Protein AF-A0A329BTW5-F1 (afdb_monomer)

Solvent-accessible surface area (backbone atoms only — not comparable to full-atom values): 4979 Å² total; per-residue (Å²): 134,89,79,87,76,71,80,82,72,64,68,63,59,62,58,75,73,52,88,68,91,60,78,78,91,36,41,70,67,45,82,41,61,54,35,61,42,78,66,30,8,37,49,52,50,49,40,61,77,68,58,39,41,79,34,78,46,74,58,60,87,56,97,42,73,67,52,23,51,52,49,38,50,58,25,37,57,65,54,77,108

Radius of gyration: 15.0 Å; Cα contacts (8 Å, |Δi|>4): 81; chains: 1; bounding box: 29×33×43 Å

Secondary structure (DSSP, 8-state):
---------THHHHHHH-----S---EEEEEEESTTSHHHHHHHHHHHHTT-EEEEEEE---SSHHHHHHHHHHHHHHTT-

Mean predicted aligned error: 10.35 Å

Nearest PDB structures (foldseek):
  6nki-assembly1_A-2  TM=8.409E-01  e=1.949E-01  Penicillium fellutanum
  6aqy-assembly2_D  TM=7.358E-01  e=1.165E+00  Naegleria fowleri
  6gri-assembly1_2-2  TM=2.581E-01  e=1.622E+00  Escherichia coli
  1kmn-assembly1_B  TM=2.654E-01  e=6.960E+00  Escherichia coli

Sequence (81 aa):
MFAWQTPLSSAWQDSLVSPVRGEALGVDSLLLTGATGFIGGNLLVTLINAGLAGRLVCLVRGVSVADALARLRASAVRSVA

Foldseek 3Di:
DDDPPPPPDCVVVVVVPDPDPPDQCADAEDEQEPCLPQVNLLVVLCCVVSVRYVYYHYDADDPDPVRRVVSNVVSNVVNVD

pLDDT: mean 79.63, std 19.49, range [35.22, 98.19]

Structure (mmCIF, N/CA/C/O backbone):
data_AF-A0A329BTW5-F1
#
_entry.id   AF-A0A329BTW5-F1
#
loop_
_atom_site.group_PDB
_atom_site.id
_atom_site.type_symbol
_atom_site.label_atom_id
_atom_site.label_alt_id
_atom_site.label_comp_id
_atom_site.label_asym_id
_atom_site.label_entity_id
_atom_site.label_seq_id
_atom_site.pdbx_PDB_ins_code
_atom_site.Cartn_x
_atom_site.Cartn_y
_atom_site.Cartn_z
_atom_site.occupancy
_atom_site.B_iso_or_equiv
_atom_site.auth_seq_id
_atom_site.auth_comp_id
_atom_site.auth_asym_id
_atom_site.auth_atom_id
_atom_site.pdbx_PDB_model_num
ATOM 1 N N . MET A 1 1 ? -11.205 25.855 -6.125 1.00 35.22 1 MET A N 1
ATOM 2 C CA . MET A 1 1 ? -10.300 25.356 -5.068 1.00 35.22 1 MET A CA 1
ATOM 3 C C . MET A 1 1 ? -11.103 24.382 -4.217 1.00 35.22 1 MET A C 1
ATOM 5 O O . MET A 1 1 ? -11.968 24.829 -3.482 1.00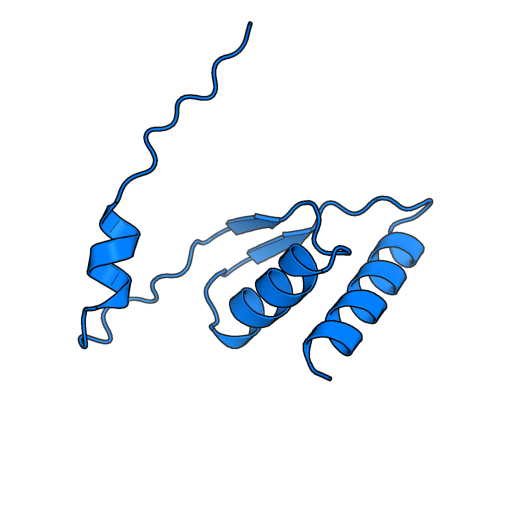 35.22 1 MET A O 1
ATOM 9 N N . PHE A 1 2 ? -10.938 23.070 -4.411 1.00 43.16 2 PHE A N 1
ATOM 10 C CA . PHE A 1 2 ? -11.690 22.065 -3.648 1.00 43.16 2 PHE A CA 1
ATOM 11 C C . PHE A 1 2 ? -10.973 21.811 -2.320 1.00 43.16 2 PHE A C 1
ATOM 13 O O . PHE A 1 2 ? -9.916 21.183 -2.293 1.00 43.16 2 PHE A O 1
ATOM 20 N N . ALA A 1 3 ? -11.522 22.350 -1.234 1.00 45.59 3 ALA A N 1
ATOM 21 C CA . ALA A 1 3 ? -11.061 22.085 0.120 1.00 45.59 3 ALA A CA 1
ATOM 22 C C . ALA A 1 3 ? -11.700 20.775 0.604 1.00 45.59 3 ALA A C 1
ATOM 24 O O . ALA A 1 3 ? -12.865 20.749 0.991 1.00 45.59 3 ALA A O 1
ATOM 25 N N . TRP A 1 4 ? -10.945 19.678 0.565 1.00 43.19 4 TRP A N 1
ATOM 26 C CA . TRP A 1 4 ? -11.308 18.441 1.259 1.00 43.19 4 TRP A CA 1
ATOM 27 C C . TRP A 1 4 ? -11.069 18.634 2.760 1.00 43.19 4 TRP A C 1
ATOM 29 O O . TRP A 1 4 ? -10.055 18.205 3.300 1.00 43.19 4 TRP A O 1
ATOM 39 N N . GLN A 1 5 ? -11.971 19.349 3.429 1.00 48.44 5 GLN A N 1
ATOM 40 C CA . GLN A 1 5 ? -11.987 19.464 4.886 1.00 48.4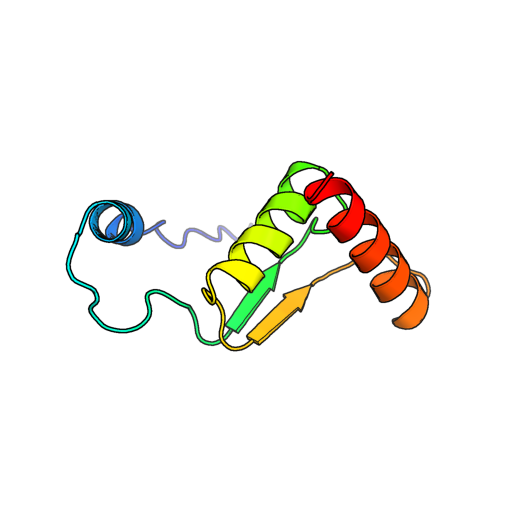4 5 GLN A CA 1
ATOM 41 C C . GLN A 1 5 ? -12.977 18.450 5.450 1.00 48.44 5 GLN A C 1
ATOM 43 O O . GLN A 1 5 ? -14.025 18.809 5.976 1.00 48.44 5 GLN A O 1
ATOM 48 N N . THR A 1 6 ? -12.660 17.163 5.332 1.00 59.22 6 THR A N 1
ATOM 49 C CA . THR A 1 6 ? -13.261 16.196 6.250 1.00 59.22 6 THR A CA 1
ATOM 50 C C . THR A 1 6 ? -12.600 16.450 7.604 1.00 59.22 6 THR A C 1
ATOM 52 O O . THR A 1 6 ? -11.369 16.372 7.673 1.00 59.22 6 THR A O 1
ATOM 55 N N . PRO A 1 7 ? -13.340 16.795 8.671 1.00 54.94 7 PRO A N 1
ATOM 56 C CA . PRO A 1 7 ? -12.746 16.891 9.994 1.00 54.94 7 PRO A CA 1
ATOM 57 C C . PRO A 1 7 ? -12.114 15.538 10.305 1.00 54.94 7 PRO A C 1
ATOM 59 O O . PRO A 1 7 ? -12.790 14.509 10.250 1.00 54.94 7 PRO A O 1
ATOM 62 N N . LEU A 1 8 ? -10.808 15.522 10.570 1.00 56.09 8 LEU A N 1
ATOM 63 C CA . LEU A 1 8 ? -10.151 14.326 11.077 1.00 56.09 8 LEU A CA 1
ATOM 64 C C . LEU A 1 8 ? -10.752 14.073 12.461 1.00 56.09 8 LEU A C 1
ATOM 66 O O . LEU A 1 8 ? -10.405 14.753 13.422 1.00 56.09 8 LEU A O 1
ATOM 70 N N . SER A 1 9 ? -11.720 13.159 12.540 1.00 62.03 9 SER A N 1
ATOM 71 C CA . SER A 1 9 ? -12.285 12.722 13.814 1.00 62.03 9 SER A CA 1
ATOM 72 C C . SER A 1 9 ? -11.150 12.190 14.683 1.00 62.03 9 SER A C 1
ATOM 74 O O . SER A 1 9 ? -10.355 11.384 14.210 1.00 62.03 9 SER A O 1
ATOM 76 N N . SER A 1 10 ? -11.061 12.622 15.938 1.00 62.75 10 SER A N 1
ATOM 77 C CA . SER A 1 10 ? -10.108 12.081 16.913 1.00 62.75 10 SER A CA 1
ATOM 78 C C . SER A 1 10 ? -10.600 10.787 17.563 1.00 62.75 10 SER A C 1
ATOM 80 O O . SER A 1 10 ? -9.885 10.228 18.384 1.00 62.75 10 SER A O 1
ATOM 82 N N . ALA A 1 11 ? -11.772 10.263 17.178 1.00 63.66 11 ALA A N 1
ATOM 83 C CA . ALA A 1 11 ? -12.334 9.036 17.755 1.00 63.66 11 ALA A CA 1
ATOM 84 C C . ALA A 1 11 ? -11.413 7.805 17.596 1.00 63.66 11 ALA A C 1
ATOM 86 O O . ALA A 1 11 ? -11.482 6.858 18.380 1.00 63.66 11 ALA A O 1
ATOM 87 N N . TRP A 1 12 ? -10.507 7.821 16.609 1.00 60.97 12 TRP A N 1
ATOM 88 C CA . TRP A 1 12 ? -9.479 6.783 16.475 1.00 60.97 12 TRP A CA 1
ATOM 89 C C . TRP A 1 12 ? -8.461 6.805 17.624 1.00 60.97 12 TRP A C 1
ATOM 91 O O . TRP A 1 12 ? -7.931 5.753 17.966 1.00 60.97 12 TRP A O 1
ATOM 101 N N . GLN A 1 13 ? -8.189 7.967 18.232 1.00 62.88 13 GLN A N 1
ATOM 102 C CA . GLN A 1 13 ? -7.235 8.093 19.339 1.00 62.88 13 GLN A CA 1
ATOM 103 C C . GLN A 1 13 ? -7.761 7.373 20.577 1.00 62.88 13 GLN A C 1
ATOM 105 O O . GLN A 1 13 ? -7.047 6.549 21.140 1.00 62.88 13 GLN A O 1
ATOM 110 N N . ASP A 1 14 ? -9.029 7.592 20.929 1.00 56.06 14 ASP A N 1
ATOM 111 C CA . ASP A 1 14 ? -9.679 6.910 22.056 1.00 56.06 14 ASP A CA 1
ATOM 112 C C . ASP A 1 14 ? -9.739 5.387 21.843 1.00 56.06 14 ASP A C 1
ATOM 114 O O . ASP A 1 14 ? -9.617 4.599 22.784 1.00 56.06 14 ASP A O 1
ATOM 118 N N . SER A 1 15 ? -9.841 4.961 20.582 1.00 55.69 15 SER A N 1
ATOM 119 C CA . SER A 1 15 ? -9.880 3.548 20.198 1.00 55.69 15 SER A CA 1
ATOM 120 C C . SER A 1 15 ? -8.526 2.836 20.321 1.00 55.69 15 SER A C 1
ATOM 122 O O . SER A 1 15 ? -8.499 1.629 20.541 1.00 55.69 15 SER A O 1
ATOM 124 N N . LEU A 1 16 ? -7.400 3.556 20.227 1.00 55.69 16 LEU A N 1
ATOM 125 C CA . LEU A 1 16 ? -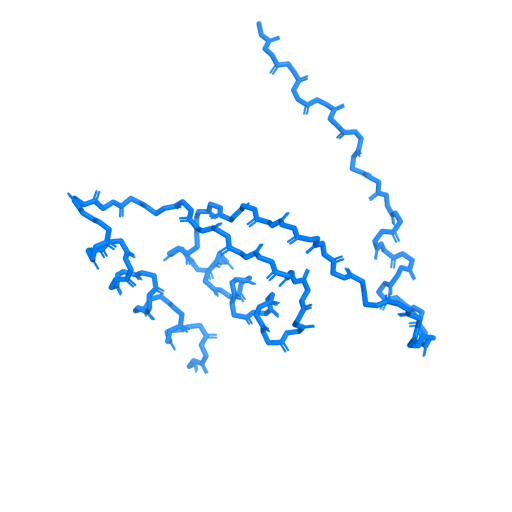6.057 2.975 20.392 1.00 55.69 16 LEU A CA 1
ATOM 126 C C . LEU A 1 16 ? -5.690 2.685 21.853 1.00 55.69 16 LEU A C 1
ATOM 128 O O . LEU A 1 16 ? -4.755 1.926 22.105 1.00 55.69 16 LEU A O 1
ATOM 132 N N . VAL A 1 17 ? -6.396 3.298 22.806 1.00 56.19 17 VAL A N 1
ATOM 133 C CA . VAL A 1 17 ? -6.106 3.197 24.247 1.00 56.19 17 VAL A CA 1
ATOM 134 C C . VAL A 1 17 ? -7.100 2.270 24.966 1.00 56.19 17 VAL A C 1
ATOM 136 O O . VAL A 1 17 ? -6.858 1.864 26.102 1.00 56.19 17 VAL A O 1
ATOM 139 N N . SER A 1 18 ? -8.205 1.886 24.316 1.00 46.75 18 SER A N 1
ATOM 140 C CA . SER A 1 18 ? -9.238 1.048 24.933 1.00 46.75 18 SER A CA 1
ATOM 141 C C . SER A 1 18 ? -8.851 -0.443 24.947 1.00 46.75 18 SER A C 1
ATOM 143 O O . SER A 1 18 ? -8.632 -1.031 23.888 1.00 46.75 18 SER A O 1
ATOM 145 N N . PRO A 1 19 ? -8.813 -1.107 26.121 1.00 48.31 19 PRO A N 1
ATOM 146 C CA . PRO A 1 19 ? -8.508 -2.537 26.239 1.00 48.31 19 PRO A CA 1
ATOM 147 C C . PRO A 1 19 ? -9.697 -3.442 25.869 1.00 48.31 19 PRO A C 1
ATOM 149 O O . PRO A 1 19 ? -9.588 -4.670 25.923 1.00 48.31 19 PRO A O 1
ATOM 152 N N . VAL A 1 20 ? -10.849 -2.864 25.517 1.00 48.62 20 VAL A N 1
ATOM 153 C CA . VAL A 1 20 ? -12.038 -3.622 25.133 1.00 48.62 20 VAL A CA 1
ATOM 154 C C . VAL A 1 20 ? -11.865 -4.072 23.685 1.00 48.62 20 VAL A C 1
ATOM 156 O O . VAL A 1 20 ? -11.904 -3.257 22.770 1.00 48.62 20 VAL A O 1
ATOM 159 N N . ARG A 1 21 ? -11.711 -5.387 23.473 1.00 49.47 21 ARG A N 1
ATOM 160 C CA . ARG A 1 21 ? -11.889 -6.057 22.171 1.00 49.47 21 ARG A CA 1
ATOM 161 C C . ARG A 1 21 ? -13.359 -5.947 21.716 1.00 49.47 21 ARG A C 1
ATOM 163 O O . ARG A 1 21 ? -14.063 -6.949 21.643 1.00 49.47 21 ARG A O 1
ATOM 170 N N . GLY A 1 22 ? -13.851 -4.729 21.518 1.00 43.91 22 GLY A N 1
ATOM 171 C CA . GLY A 1 22 ? -15.105 -4.436 20.829 1.00 43.91 22 GLY A CA 1
ATOM 172 C C . GLY A 1 22 ? -14.863 -4.469 19.322 1.00 43.91 22 GLY A C 1
ATOM 173 O O . GLY A 1 22 ? -13.717 -4.331 18.908 1.00 43.91 22 GLY A O 1
ATOM 174 N N . GLU A 1 23 ? -15.919 -4.738 18.552 1.00 50.94 23 GLU A N 1
ATOM 175 C CA . GLU A 1 23 ? -16.010 -4.760 17.080 1.00 50.94 23 GLU A CA 1
ATOM 176 C C . GLU A 1 23 ? -14.781 -4.245 16.319 1.00 50.94 23 GLU A C 1
ATOM 178 O O . GLU A 1 23 ? -14.325 -3.127 16.543 1.00 50.94 23 GLU A O 1
ATOM 183 N N . ALA A 1 24 ? -14.261 -5.075 15.405 1.00 55.66 24 ALA A N 1
ATOM 184 C CA . ALA A 1 24 ? -13.052 -4.805 14.637 1.00 55.66 24 ALA A CA 1
ATOM 185 C C . ALA A 1 24 ? -12.992 -3.336 14.187 1.00 55.66 24 ALA A C 1
ATOM 187 O O . ALA A 1 24 ? -13.763 -2.918 13.330 1.00 55.66 24 ALA A O 1
ATOM 188 N N . LEU A 1 25 ? -12.041 -2.583 14.754 1.00 63.50 25 LEU A N 1
ATOM 189 C CA . LEU A 1 25 ? -11.728 -1.167 14.485 1.00 63.50 25 LEU A CA 1
ATOM 190 C C . LEU A 1 25 ? -11.315 -0.883 13.024 1.00 63.50 25 LEU A C 1
ATOM 192 O O . LEU A 1 25 ? -10.710 0.146 12.723 1.00 63.50 25 LEU A O 1
ATOM 196 N N . GLY A 1 26 ? -11.556 -1.831 12.125 1.00 68.44 26 GLY A N 1
ATOM 197 C CA . GLY A 1 26 ? -11.209 -1.746 10.728 1.00 68.44 26 GLY A CA 1
ATOM 198 C C . GLY A 1 26 ? -12.260 -1.005 9.915 1.00 68.44 26 GLY A C 1
ATOM 199 O O . GLY A 1 26 ? -13.425 -0.900 10.283 1.00 68.44 26 GLY A O 1
ATOM 200 N N . VAL A 1 27 ? -11.830 -0.499 8.7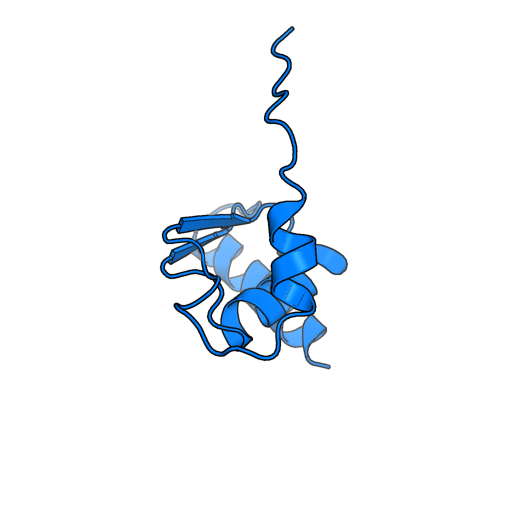67 1.00 83.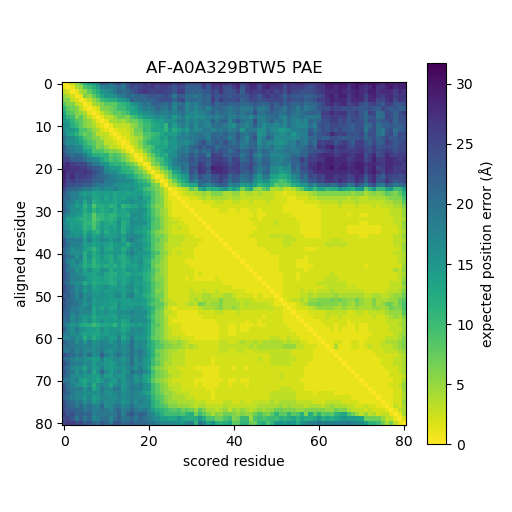50 27 VAL A N 1
ATOM 201 C CA . VAL A 1 27 ? -12.722 0.088 7.765 1.00 83.50 27 VAL A CA 1
ATOM 202 C C . VAL A 1 27 ? -13.079 -0.954 6.705 1.00 83.50 27 VAL A C 1
ATOM 204 O O . VAL A 1 27 ? -12.244 -1.777 6.325 1.00 83.50 27 VAL A O 1
ATOM 207 N N . ASP A 1 28 ? -14.292 -0.901 6.156 1.00 86.94 28 ASP A N 1
ATOM 208 C CA . ASP A 1 28 ? -14.709 -1.848 5.109 1.00 86.94 28 ASP A CA 1
ATOM 209 C C . ASP A 1 28 ? -13.834 -1.749 3.853 1.00 86.94 28 ASP A C 1
ATOM 211 O O . ASP A 1 28 ? -13.537 -2.745 3.193 1.00 86.94 28 ASP A O 1
ATOM 215 N N . SER A 1 29 ? -13.411 -0.535 3.491 1.00 89.25 29 SER A N 1
ATOM 216 C CA . SER A 1 29 ? -12.571 -0.279 2.323 1.00 89.25 29 SER A CA 1
ATOM 217 C C . SER A 1 29 ? -11.611 0.883 2.557 1.00 89.25 29 SER A C 1
ATOM 219 O O . SER A 1 29 ? -12.027 1.968 2.956 1.00 89.25 29 SER A O 1
ATOM 221 N N . LEU A 1 30 ? -10.331 0.672 2.246 1.00 93.44 30 LEU A N 1
ATOM 222 C CA . LEU A 1 30 ? -9.273 1.675 2.359 1.00 93.44 30 L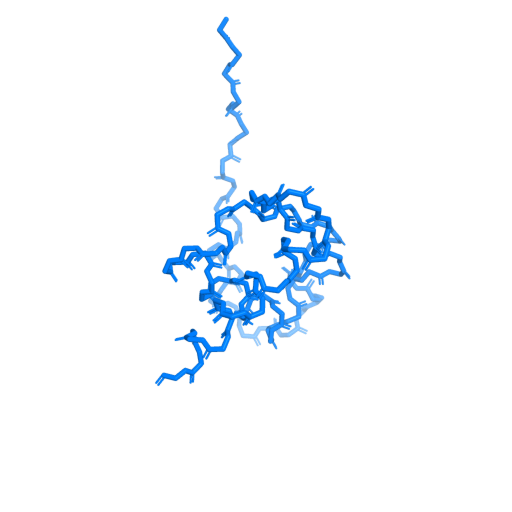EU A CA 1
ATOM 223 C C . LEU A 1 30 ? -8.515 1.812 1.035 1.00 93.44 30 LEU A C 1
ATOM 225 O O . LEU A 1 30 ? -8.075 0.819 0.452 1.00 93.44 30 LEU A O 1
ATOM 229 N N . LEU A 1 31 ? -8.330 3.052 0.575 1.00 96.19 31 LEU A N 1
ATOM 230 C CA . LEU A 1 31 ? -7.434 3.387 -0.532 1.00 96.19 31 LEU A CA 1
ATOM 231 C C . LEU A 1 31 ? -6.112 3.913 0.030 1.00 96.19 31 LEU A C 1
ATOM 233 O O . LEU A 1 31 ? -6.077 4.973 0.651 1.00 96.19 31 LEU A O 1
ATOM 237 N N . LEU A 1 32 ? -5.021 3.201 -0.235 1.00 96.06 32 LEU A N 1
ATOM 238 C CA . LEU A 1 32 ? -3.678 3.601 0.159 1.00 96.06 32 LEU A CA 1
ATOM 239 C C . LEU A 1 32 ? -2.880 4.078 -1.056 1.00 96.06 32 LEU A C 1
ATOM 241 O O . LEU A 1 32 ? -2.611 3.320 -1.989 1.00 96.06 32 LEU A O 1
ATOM 245 N N . THR A 1 33 ? -2.448 5.333 -1.032 1.00 96.81 33 THR A N 1
ATOM 246 C CA . THR A 1 33 ? -1.458 5.855 -1.981 1.00 96.81 33 THR A CA 1
ATOM 247 C C . THR A 1 33 ? -0.063 5.805 -1.352 1.00 96.81 33 THR A C 1
ATOM 249 O O . THR A 1 33 ? 0.086 5.640 -0.144 1.00 96.81 33 THR A O 1
ATOM 252 N N . GLY A 1 34 ? 0.995 5.885 -2.164 1.00 97.06 34 GLY A N 1
ATOM 253 C CA . GLY A 1 34 ? 2.366 5.943 -1.636 1.00 97.06 34 GLY A CA 1
ATOM 254 C C . GLY A 1 34 ? 2.862 4.656 -0.960 1.00 97.06 34 GLY A C 1
ATOM 255 O O . GLY A 1 34 ? 3.933 4.668 -0.360 1.00 97.06 34 GLY A O 1
ATOM 256 N N . ALA A 1 35 ? 2.145 3.536 -1.109 1.00 97.38 35 ALA A N 1
ATOM 257 C CA . ALA A 1 35 ? 2.468 2.240 -0.500 1.00 97.38 35 ALA A CA 1
ATOM 258 C C . ALA A 1 35 ? 3.839 1.664 -0.913 1.00 97.38 35 ALA A C 1
ATOM 260 O O . ALA A 1 35 ? 4.366 0.763 -0.273 1.00 97.38 35 ALA A O 1
ATOM 261 N N . THR A 1 36 ? 4.449 2.184 -1.982 1.00 97.31 36 THR A N 1
ATOM 262 C CA . THR A 1 36 ? 5.806 1.794 -2.390 1.00 97.31 36 THR A CA 1
ATOM 263 C C . THR A 1 36 ? 6.915 2.572 -1.673 1.00 97.31 36 THR A C 1
ATOM 265 O O . THR A 1 36 ? 8.082 2.215 -1.833 1.00 97.31 36 THR A O 1
ATOM 268 N N . GLY A 1 37 ? 6.587 3.654 -0.959 1.00 94.69 37 GLY A N 1
ATOM 269 C CA . GLY A 1 37 ? 7.538 4.468 -0.195 1.00 94.69 37 GLY A CA 1
ATOM 270 C C . GLY A 1 37 ? 7.874 3.866 1.173 1.00 94.69 37 GLY A C 1
ATOM 271 O O . GLY A 1 37 ? 7.297 2.861 1.569 1.00 94.69 37 GLY A O 1
ATOM 272 N N . PHE A 1 38 ? 8.789 4.501 1.910 1.00 93.00 38 PHE A N 1
ATOM 273 C CA . PHE A 1 38 ? 9.252 4.005 3.214 1.00 93.00 38 PHE A CA 1
ATOM 274 C C . PHE A 1 38 ? 8.116 3.898 4.247 1.00 93.00 38 PHE A C 1
ATOM 276 O O . PHE A 1 38 ? 7.824 2.812 4.743 1.00 93.00 38 PHE A O 1
ATOM 283 N N . ILE A 1 39 ? 7.419 5.008 4.519 1.00 93.94 39 ILE A N 1
ATOM 284 C CA . ILE A 1 39 ? 6.295 5.033 5.472 1.00 93.94 39 ILE A CA 1
ATOM 285 C C . ILE A 1 39 ? 5.112 4.228 4.927 1.00 93.94 39 ILE A C 1
ATOM 287 O O . ILE A 1 39 ? 4.547 3.403 5.634 1.00 93.94 39 ILE A O 1
ATOM 291 N N . GLY A 1 40 ? 4.754 4.435 3.656 1.00 94.88 40 GLY A N 1
ATOM 292 C CA . GLY A 1 40 ? 3.599 3.774 3.048 1.00 94.88 40 GLY A CA 1
ATOM 293 C C . GLY A 1 40 ? 3.724 2.249 2.985 1.00 94.88 40 GLY A C 1
ATOM 294 O O . GLY A 1 40 ? 2.719 1.564 3.147 1.00 94.88 40 GLY A O 1
ATOM 295 N N . GLY A 1 41 ? 4.934 1.713 2.794 1.00 95.06 41 GL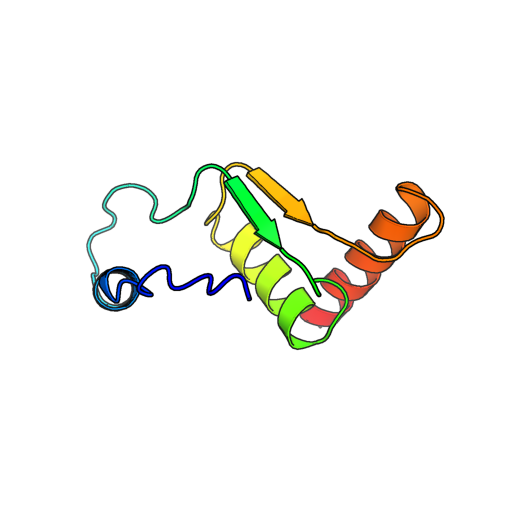Y A N 1
ATOM 296 C CA . GLY A 1 41 ? 5.191 0.269 2.823 1.00 95.06 41 GLY A CA 1
ATOM 297 C C . GLY A 1 41 ? 5.006 -0.331 4.215 1.00 95.06 41 GLY A C 1
ATOM 298 O O . GLY A 1 41 ? 4.342 -1.354 4.360 1.00 95.06 41 GLY A O 1
ATOM 299 N N . ASN A 1 42 ? 5.499 0.355 5.250 1.00 94.25 42 ASN A N 1
ATOM 300 C CA . ASN A 1 42 ? 5.272 -0.049 6.639 1.00 94.25 42 ASN A CA 1
ATOM 301 C C . ASN A 1 42 ? 3.785 0.030 7.006 1.00 94.25 42 ASN A C 1
ATOM 303 O O . ASN A 1 42 ? 3.240 -0.904 7.582 1.00 94.25 42 ASN A O 1
ATOM 307 N N . LEU A 1 43 ? 3.102 1.105 6.604 1.00 94.00 43 LEU A N 1
ATOM 308 C CA . LEU A 1 43 ? 1.667 1.270 6.831 1.00 94.00 43 LEU A CA 1
ATOM 309 C C . LEU A 1 43 ? 0.851 0.154 6.157 1.00 94.00 43 LEU A C 1
ATOM 311 O O . LEU A 1 43 ? -0.043 -0.401 6.784 1.00 94.00 43 LEU A O 1
ATOM 315 N N . LEU A 1 44 ? 1.183 -0.209 4.913 1.00 94.38 44 LEU A N 1
ATOM 316 C CA . LEU A 1 44 ? 0.577 -1.341 4.203 1.00 94.38 44 LEU A CA 1
ATOM 317 C C . LEU A 1 44 ? 0.692 -2.642 5.010 1.00 94.38 44 LEU A C 1
ATOM 319 O O . LEU A 1 44 ? -0.313 -3.318 5.222 1.00 94.38 44 LEU A O 1
ATOM 323 N N . VAL A 1 45 ? 1.904 -2.984 5.458 1.00 93.12 45 VAL A N 1
ATOM 324 C CA . VAL A 1 45 ? 2.163 -4.208 6.233 1.00 93.12 45 VAL A CA 1
ATOM 325 C C . VAL A 1 45 ? 1.384 -4.191 7.547 1.00 93.12 45 VAL A C 1
ATOM 327 O O . VAL A 1 45 ? 0.708 -5.167 7.868 1.00 93.12 45 VAL A O 1
ATOM 330 N N . THR A 1 46 ? 1.416 -3.075 8.276 1.00 91.94 46 THR A N 1
ATOM 331 C CA . THR A 1 46 ? 0.686 -2.920 9.540 1.00 91.94 46 THR A CA 1
ATOM 332 C C . THR A 1 46 ? -0.822 -3.066 9.348 1.00 91.94 46 THR A C 1
ATOM 334 O O . THR A 1 46 ? -1.448 -3.813 10.094 1.00 91.94 46 THR A O 1
ATOM 337 N N . LEU A 1 47 ? -1.409 -2.410 8.339 1.00 90.94 47 LEU A N 1
ATOM 338 C CA . LEU A 1 47 ? -2.849 -2.487 8.057 1.00 90.94 47 LEU A CA 1
ATOM 339 C C . LEU A 1 47 ? -3.298 -3.918 7.735 1.00 90.94 47 LEU A C 1
ATOM 341 O O . LEU A 1 47 ? -4.346 -4.345 8.219 1.00 90.94 47 LEU A O 1
ATOM 345 N N . ILE A 1 48 ? -2.503 -4.653 6.949 1.00 89.19 48 ILE A N 1
ATOM 346 C CA . ILE A 1 48 ? -2.777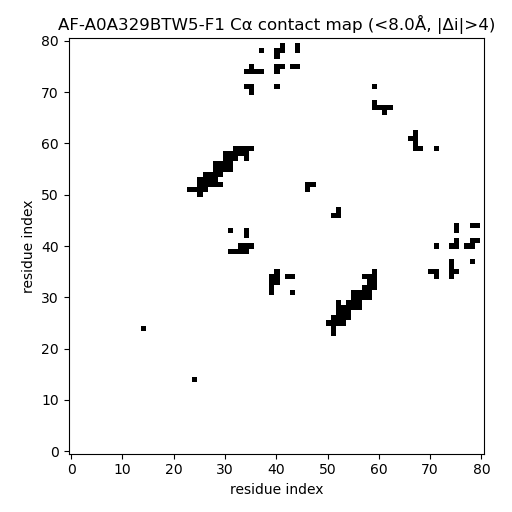 -6.058 6.617 1.00 89.19 48 ILE A CA 1
ATOM 347 C C . ILE A 1 48 ? -2.664 -6.935 7.868 1.00 89.19 48 ILE A C 1
ATOM 349 O O . ILE A 1 48 ? -3.598 -7.670 8.181 1.00 89.19 48 ILE A O 1
ATOM 353 N N . ASN A 1 49 ? -1.553 -6.842 8.602 1.00 89.38 49 ASN A N 1
ATOM 354 C CA . ASN A 1 49 ? -1.284 -7.710 9.753 1.00 89.38 49 ASN A CA 1
ATOM 355 C C . ASN A 1 49 ? -2.251 -7.467 10.918 1.00 89.38 49 ASN A C 1
ATOM 357 O O . ASN A 1 49 ? -2.606 -8.406 11.626 1.00 89.38 49 ASN A O 1
ATOM 361 N N . ALA A 1 50 ? -2.680 -6.221 11.115 1.00 87.88 50 ALA A N 1
ATOM 362 C CA . ALA A 1 50 ? -3.643 -5.858 12.148 1.00 87.88 50 ALA A CA 1
ATOM 363 C C . ALA A 1 50 ? -5.105 -6.101 11.726 1.00 87.88 50 ALA A C 1
ATOM 365 O O . ALA A 1 50 ? -6.003 -5.911 12.543 1.00 87.88 50 ALA A O 1
ATOM 366 N N . GLY A 1 51 ? -5.366 -6.500 10.472 1.00 87.12 51 GLY A N 1
ATOM 367 C CA . GLY A 1 51 ? -6.724 -6.742 9.976 1.00 87.12 51 GLY A CA 1
ATOM 368 C C . GLY A 1 51 ? -7.607 -5.489 9.968 1.00 87.12 51 GLY A C 1
ATOM 369 O O . GLY A 1 51 ? -8.819 -5.589 10.131 1.00 87.12 51 GLY A O 1
ATOM 370 N N . LEU A 1 52 ? -7.012 -4.304 9.795 1.00 84.56 52 LEU A N 1
ATOM 371 C CA . LEU A 1 52 ? -7.702 -3.010 9.929 1.00 84.56 52 LEU A CA 1
ATOM 372 C C . LEU A 1 52 ? -8.470 -2.581 8.668 1.00 84.56 52 LEU A C 1
ATOM 374 O O . LEU A 1 52 ? -9.038 -1.490 8.631 1.00 84.56 52 LEU A O 1
ATOM 378 N N . ALA A 1 53 ? -8.482 -3.401 7.617 1.00 84.94 53 ALA A N 1
ATOM 379 C CA . ALA A 1 53 ? -9.263 -3.133 6.417 1.00 84.94 53 ALA A CA 1
ATOM 380 C C . ALA A 1 53 ? -9.850 -4.422 5.835 1.00 84.94 53 ALA A C 1
ATOM 382 O O . ALA A 1 53 ? -9.103 -5.351 5.528 1.00 84.94 53 ALA A O 1
ATOM 383 N N . GLY A 1 54 ? -11.169 -4.450 5.614 1.00 83.12 54 GLY A N 1
ATOM 384 C CA . GLY A 1 54 ? -11.835 -5.557 4.913 1.00 83.12 54 GLY A CA 1
ATOM 385 C C . GLY A 1 54 ? -11.400 -5.648 3.446 1.00 83.12 54 GLY A C 1
ATOM 386 O O . GLY A 1 54 ? -11.164 -6.733 2.912 1.00 83.12 54 GLY A O 1
ATOM 387 N N . ARG A 1 55 ? -11.214 -4.491 2.801 1.00 89.00 55 ARG A N 1
ATOM 388 C CA . ARG A 1 55 ? -10.652 -4.366 1.453 1.00 89.00 55 ARG A CA 1
ATOM 389 C C . ARG A 1 55 ? -9.605 -3.259 1.402 1.00 89.00 55 ARG A C 1
ATOM 391 O O . ARG A 1 55 ? -9.896 -2.104 1.693 1.00 89.00 55 ARG A O 1
ATOM 398 N N . LEU A 1 56 ? -8.404 -3.590 0.938 1.00 92.81 56 LEU A N 1
ATOM 399 C CA . LEU A 1 56 ? -7.318 -2.631 0.746 1.00 92.81 56 LEU A CA 1
ATOM 400 C C . LEU A 1 56 ? -6.994 -2.480 -0.743 1.00 92.81 56 LEU A C 1
ATOM 402 O O . LEU A 1 56 ? -6.643 -3.449 -1.415 1.00 92.81 56 LEU A O 1
ATOM 406 N N . VAL A 1 57 ? -7.102 -1.259 -1.262 1.00 96.12 57 VAL A N 1
ATOM 407 C CA . VAL A 1 57 ? -6.732 -0.916 -2.641 1.00 96.12 57 VAL A CA 1
ATOM 408 C C . VAL A 1 57 ? -5.504 -0.019 -2.597 1.00 96.12 57 VAL A C 1
ATOM 410 O O . VAL A 1 57 ? -5.507 0.995 -1.909 1.00 96.12 57 VAL A O 1
ATOM 413 N N . CYS A 1 58 ? -4.455 -0.357 -3.344 1.00 97.38 58 CYS A N 1
ATOM 414 C CA . CYS A 1 58 ? -3.255 0.472 -3.427 1.00 97.38 58 CYS A CA 1
ATOM 415 C C . CYS A 1 58 ? -3.163 1.175 -4.781 1.00 97.38 58 CYS A C 1
ATOM 417 O O . CYS A 1 58 ? -3.137 0.516 -5.820 1.00 97.38 58 CYS A O 1
ATOM 419 N N . LEU A 1 59 ? -3.037 2.505 -4.773 1.00 97.81 59 LEU A N 1
ATOM 420 C CA . LEU A 1 59 ? -2.685 3.258 -5.975 1.00 97.81 59 LEU A CA 1
ATOM 421 C C . LEU A 1 59 ? -1.164 3.291 -6.116 1.00 97.81 59 LEU A C 1
ATOM 423 O O . LEU A 1 59 ? -0.455 3.904 -5.312 1.00 97.81 59 LEU A O 1
ATOM 427 N N . VAL A 1 60 ? -0.670 2.640 -7.162 1.00 98.12 60 VAL A N 1
ATOM 428 C CA . VAL A 1 60 ? 0.759 2.460 -7.402 1.00 98.12 60 VAL A CA 1
ATOM 429 C C . VAL A 1 60 ? 1.088 2.925 -8.812 1.00 98.12 60 VAL A C 1
ATOM 431 O O . VAL A 1 60 ? 0.409 2.569 -9.771 1.00 98.12 60 VAL A O 1
ATOM 434 N N . ARG A 1 61 ? 2.154 3.719 -8.944 1.00 97.75 61 ARG A N 1
ATOM 435 C CA . ARG A 1 61 ? 2.706 4.064 -10.259 1.00 97.75 61 ARG A CA 1
ATOM 436 C C . ARG A 1 61 ? 3.254 2.791 -10.902 1.00 97.75 61 ARG A C 1
ATOM 438 O O . ARG A 1 61 ? 4.050 2.104 -10.269 1.00 97.75 61 ARG A O 1
ATOM 445 N N . GLY A 1 62 ? 2.888 2.520 -12.145 1.00 96.81 62 GLY A N 1
ATOM 446 C CA . GLY A 1 62 ? 3.408 1.396 -12.915 1.00 96.81 62 GLY A CA 1
ATOM 447 C C . GLY A 1 62 ? 2.896 1.422 -14.349 1.00 96.81 62 GLY A C 1
ATOM 448 O O . GLY A 1 62 ? 1.917 2.108 -14.640 1.00 96.81 62 GLY A O 1
ATOM 449 N N . VAL A 1 63 ? 3.571 0.701 -15.241 1.00 97.25 63 VAL A N 1
ATOM 450 C CA . VAL A 1 63 ? 3.180 0.607 -16.666 1.00 97.25 63 VAL A CA 1
ATOM 451 C C . VAL A 1 63 ? 2.092 -0.442 -16.909 1.00 97.25 63 VAL A C 1
ATOM 453 O O . VAL A 1 63 ? 1.471 -0.477 -17.965 1.00 97.25 63 VAL A O 1
ATOM 456 N N . SER A 1 64 ? 1.859 -1.308 -15.924 1.00 97.56 64 SER A N 1
ATOM 457 C CA . SER A 1 64 ? 0.792 -2.302 -15.909 1.00 97.56 64 SER A CA 1
ATOM 458 C C . SER A 1 64 ? 0.427 -2.659 -14.469 1.00 97.56 64 SER A C 1
ATOM 460 O O . SER A 1 64 ? 1.162 -2.350 -13.528 1.00 97.56 64 SER A O 1
ATOM 462 N N . VAL A 1 65 ? -0.690 -3.366 -14.290 1.00 97.12 65 VAL A N 1
ATOM 463 C CA . VAL A 1 65 ? -1.086 -3.906 -12.979 1.00 97.12 65 VAL A CA 1
ATOM 464 C C . VAL A 1 65 ? -0.030 -4.877 -12.437 1.00 97.12 65 VAL A C 1
ATOM 466 O O . VAL A 1 65 ? 0.263 -4.859 -11.244 1.00 97.12 65 VAL A O 1
ATOM 469 N N . ALA A 1 66 ? 0.582 -5.689 -13.306 1.00 97.75 66 ALA A N 1
ATOM 470 C CA . ALA A 1 66 ? 1.625 -6.634 -12.912 1.00 97.75 66 ALA A CA 1
ATOM 471 C C . ALA A 1 66 ? 2.890 -5.918 -12.406 1.00 97.75 66 ALA A C 1
ATOM 473 O O . ALA A 1 66 ? 3.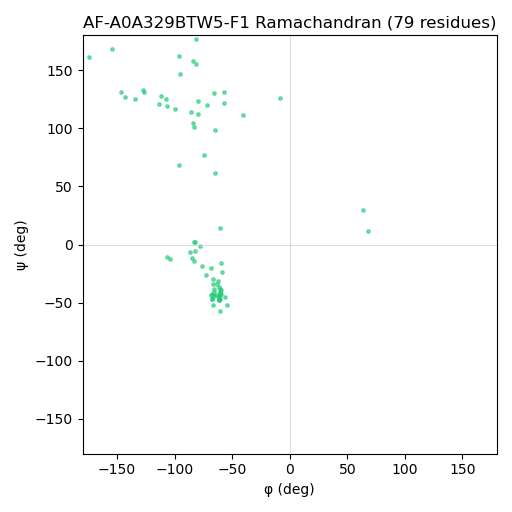419 -6.286 -11.357 1.00 97.75 66 ALA A O 1
ATOM 474 N N . ASP A 1 67 ? 3.327 -4.862 -13.102 1.00 98.19 67 ASP A N 1
ATOM 475 C CA . ASP A 1 67 ? 4.449 -4.013 -12.676 1.00 98.19 67 ASP A CA 1
ATOM 476 C C . ASP A 1 67 ? 4.153 -3.326 -11.332 1.00 98.19 67 ASP A C 1
ATOM 478 O O . ASP A 1 67 ? 4.935 -3.411 -10.382 1.00 98.19 67 ASP A O 1
ATOM 482 N N . ALA A 1 68 ? 2.970 -2.722 -11.205 1.00 98.06 68 ALA A N 1
ATOM 483 C CA . ALA A 1 68 ? 2.519 -2.098 -9.966 1.00 98.06 68 ALA A CA 1
ATOM 484 C C . ALA A 1 68 ? 2.521 -3.084 -8.781 1.00 98.06 68 ALA A C 1
ATOM 486 O O . ALA A 1 68 ? 3.026 -2.762 -7.701 1.00 98.06 68 ALA A O 1
ATOM 487 N N . LEU A 1 69 ? 2.014 -4.303 -8.987 1.00 97.50 69 LEU A N 1
ATOM 488 C CA . LEU A 1 69 ? 1.986 -5.346 -7.964 1.00 97.50 69 LEU A CA 1
ATOM 489 C C . LEU A 1 69 ? 3.395 -5.821 -7.582 1.00 97.50 69 LEU A C 1
ATOM 491 O O . LEU A 1 69 ? 3.674 -6.010 -6.396 1.00 97.50 69 LEU A O 1
ATOM 495 N N . ALA A 1 70 ? 4.295 -5.990 -8.555 1.00 97.50 70 ALA A N 1
ATOM 496 C CA . ALA A 1 70 ? 5.683 -6.372 -8.299 1.00 97.50 70 ALA A CA 1
ATOM 497 C C . ALA A 1 70 ? 6.408 -5.319 -7.445 1.00 97.50 70 ALA A C 1
ATOM 499 O O . ALA A 1 70 ? 7.044 -5.655 -6.443 1.00 97.50 70 ALA A O 1
ATOM 500 N N . ARG A 1 71 ? 6.240 -4.034 -7.780 1.00 97.44 71 ARG A N 1
ATOM 501 C CA . ARG A 1 71 ? 6.798 -2.912 -7.009 1.00 97.44 71 ARG A CA 1
ATOM 502 C C . ARG A 1 71 ? 6.252 -2.862 -5.584 1.00 97.44 71 ARG A C 1
ATOM 504 O O . ARG A 1 71 ? 7.021 -2.660 -4.646 1.00 97.44 71 ARG A O 1
ATOM 511 N N . LEU A 1 72 ? 4.944 -3.061 -5.423 1.00 96.69 72 LEU A N 1
ATOM 512 C CA . LEU A 1 72 ? 4.282 -3.084 -4.118 1.00 96.69 72 LEU A CA 1
ATOM 513 C C . LEU A 1 72 ? 4.829 -4.208 -3.229 1.00 96.69 72 LEU A C 1
ATOM 515 O O . LEU A 1 72 ? 5.205 -3.958 -2.087 1.00 96.69 72 LEU A O 1
ATOM 519 N N . ARG A 1 73 ? 4.946 -5.426 -3.776 1.00 95.25 73 ARG A N 1
ATOM 520 C CA . ARG A 1 73 ? 5.508 -6.592 -3.073 1.00 95.25 73 ARG A CA 1
ATOM 521 C C . ARG A 1 73 ? 6.959 -6.370 -2.664 1.00 95.25 73 ARG A C 1
ATOM 523 O O . ARG A 1 73 ? 7.309 -6.626 -1.517 1.00 95.25 73 ARG A O 1
ATOM 530 N N . ALA A 1 74 ? 7.784 -5.852 -3.573 1.00 94.25 74 ALA A N 1
ATOM 531 C CA . ALA A 1 74 ? 9.177 -5.548 -3.269 1.00 94.25 74 ALA A CA 1
ATOM 532 C C . ALA A 1 74 ? 9.301 -4.536 -2.116 1.00 94.25 74 ALA A C 1
ATOM 534 O O . ALA A 1 74 ? 10.186 -4.677 -1.275 1.00 94.25 74 ALA A O 1
ATOM 535 N N . SER A 1 75 ? 8.423 -3.527 -2.058 1.00 91.81 75 SER A N 1
ATOM 536 C CA . SER A 1 75 ? 8.380 -2.586 -0.932 1.00 91.81 75 SER A CA 1
ATOM 537 C C . SER A 1 75 ? 7.912 -3.236 0.367 1.00 91.81 75 SER A C 1
ATOM 539 O O . SER A 1 75 ? 8.551 -3.009 1.386 1.00 91.81 75 SER A O 1
ATOM 541 N N . ALA A 1 76 ? 6.875 -4.077 0.331 1.00 89.38 76 ALA A N 1
ATOM 542 C CA . ALA A 1 76 ? 6.384 -4.770 1.521 1.00 89.38 76 ALA A CA 1
ATOM 543 C C . ALA A 1 76 ? 7.461 -5.665 2.160 1.00 89.38 76 ALA A C 1
ATOM 545 O O . ALA A 1 76 ? 7.638 -5.618 3.370 1.00 89.38 76 ALA A O 1
ATOM 546 N N . VAL A 1 77 ? 8.239 -6.409 1.362 1.00 89.12 77 VAL A N 1
ATOM 547 C CA . VAL A 1 77 ? 9.340 -7.253 1.875 1.00 89.12 77 VAL A CA 1
ATOM 548 C C . VAL A 1 77 ? 10.399 -6.422 2.607 1.00 89.12 77 VAL A C 1
ATOM 550 O O . VAL A 1 77 ? 10.858 -6.821 3.671 1.00 89.12 77 VAL A O 1
ATOM 553 N N . ARG A 1 78 ? 10.754 -5.242 2.081 1.00 85.50 78 ARG A N 1
ATOM 554 C CA . ARG A 1 78 ? 11.717 -4.339 2.738 1.00 85.50 78 ARG A CA 1
ATOM 555 C C . ARG A 1 78 ? 11.198 -3.725 4.038 1.00 85.50 78 ARG A C 1
ATOM 557 O O . ARG A 1 78 ? 12.004 -3.232 4.808 1.00 85.50 78 ARG A O 1
ATOM 564 N N . SER A 1 79 ? 9.886 -3.702 4.257 1.00 77.19 79 SER A N 1
ATOM 565 C CA . SER A 1 79 ? 9.270 -3.155 5.472 1.00 77.19 79 SER A CA 1
ATOM 566 C C . SER A 1 79 ? 9.169 -4.170 6.616 1.00 77.19 79 SER A C 1
ATOM 568 O O . SER A 1 79 ? 8.761 -3.795 7.708 1.00 77.19 79 SER A O 1
ATOM 570 N N . VAL A 1 80 ? 9.508 -5.441 6.373 1.00 64.12 80 VAL A N 1
ATOM 571 C CA . VAL A 1 80 ? 9.535 -6.507 7.396 1.00 64.12 80 VAL A CA 1
ATOM 572 C C . VAL A 1 80 ? 10.974 -6.897 7.778 1.00 64.12 80 VAL A C 1
ATOM 574 O O . VAL A 1 80 ? 11.168 -7.638 8.737 1.00 64.12 80 VAL A O 1
ATOM 577 N N . ALA A 1 81 ? 11.971 -6.418 7.027 1.00 54.56 81 ALA A N 1
ATOM 578 C CA . ALA A 1 81 ? 13.397 -6.620 7.288 1.00 54.56 81 ALA A CA 1
ATOM 579 C C . ALA A 1 81 ? 13.948 -5.522 8.205 1.00 54.56 81 ALA A C 1
ATOM 581 O O . ALA A 1 81 ? 14.798 -5.859 9.057 1.00 54.56 81 ALA A O 1
#

InterPro domains:
  IPR013120 Fatty acyl-CoA reductase-like, NAD-binding domain [PF07993] (32-76)
  IPR036291 NAD(P)-binding domain superfamily [SSF51735] (31-74)

Organism: NCBI:txid420952